Protein AF-C9JYU1-F1 (afdb_monomer)

Organism: Homo sapiens (NCBI:txid9606)

Solvent-accessible surface area (backbone atoms only — not comparable to full-atom values): 6564 Å² tota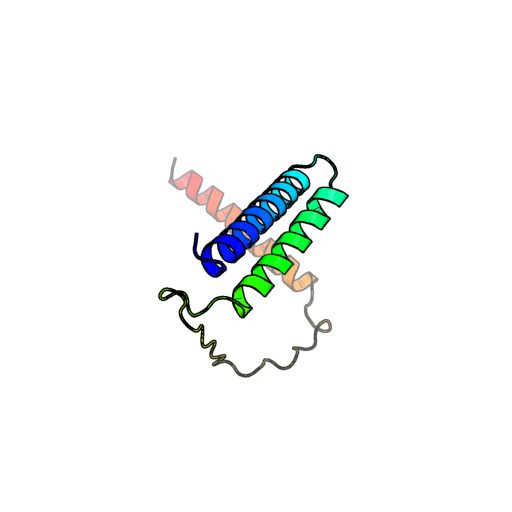l; per-residue (Å²): 131,60,71,65,59,54,53,50,50,52,52,51,52,51,51,51,53,54,52,52,48,39,54,52,36,47,70,40,91,47,67,69,51,18,55,50,28,50,54,53,50,53,54,51,55,58,53,53,67,75,74,53,77,81,58,95,83,69,74,85,81,81,81,78,76,84,65,75,83,76,67,81,68,72,88,71,86,74,74,58,60,66,62,51,50,53,52,52,52,52,52,52,53,51,54,53,49,52,53,53,52,55,49,66,74,72,110

Structure (mmCIF, N/CA/C/O backbone):
data_AF-C9JYU1-F1
#
_entry.id   AF-C9JYU1-F1
#
loop_
_atom_site.group_PDB
_a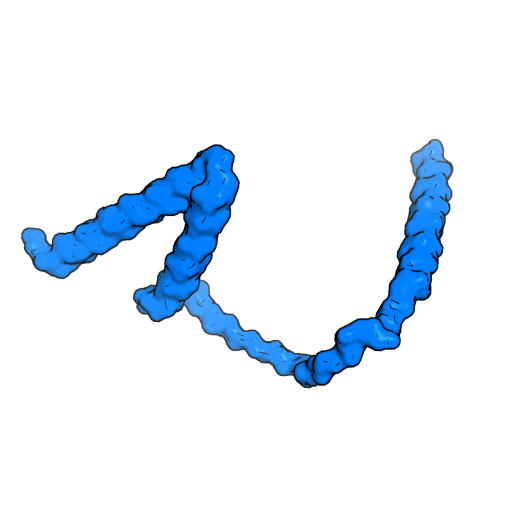tom_site.id
_atom_site.type_symbol
_atom_site.label_atom_id
_atom_site.label_alt_id
_atom_site.label_comp_id
_atom_site.label_asym_id
_atom_site.label_entity_id
_atom_site.label_seq_id
_atom_site.pdbx_PDB_ins_code
_atom_site.Cartn_x
_atom_site.Cartn_y
_atom_site.Cartn_z
_atom_site.occupancy
_atom_site.B_iso_or_equiv
_atom_site.auth_seq_id
_atom_site.auth_comp_id
_atom_site.auth_asym_id
_atom_site.auth_atom_id
_atom_site.pdbx_PDB_model_num
ATOM 1 N N . MET A 1 1 ? -13.672 -29.790 22.170 1.00 60.25 1 MET A N 1
ATOM 2 C CA . MET A 1 1 ? -12.829 -28.797 21.481 1.00 60.25 1 MET A CA 1
ATOM 3 C C . MET A 1 1 ? -12.009 -28.098 22.544 1.00 60.25 1 MET A C 1
ATOM 5 O O . MET A 1 1 ? -12.581 -27.735 23.566 1.00 60.25 1 MET A O 1
ATOM 9 N N . ASP A 1 2 ? -10.697 -27.993 22.353 1.00 81.12 2 ASP A N 1
ATOM 10 C CA . ASP A 1 2 ? -9.809 -27.311 23.299 1.00 81.12 2 ASP A CA 1
ATOM 11 C C . ASP A 1 2 ? -10.169 -25.817 23.332 1.00 81.12 2 ASP A C 1
ATOM 13 O O . ASP A 1 2 ? -10.319 -25.204 22.276 1.00 81.12 2 ASP A O 1
ATOM 17 N N . ALA A 1 3 ? -10.343 -25.233 24.521 1.00 83.56 3 ALA A N 1
ATOM 18 C CA . ALA A 1 3 ? -10.834 -23.857 24.672 1.00 83.56 3 ALA A CA 1
ATOM 19 C C . ALA A 1 3 ? -9.954 -22.815 23.958 1.00 83.56 3 ALA A C 1
ATOM 21 O O . ALA A 1 3 ? -10.455 -21.785 23.514 1.00 83.56 3 ALA A O 1
ATOM 22 N N . ASP A 1 4 ? -8.659 -23.092 23.812 1.00 88.25 4 ASP A N 1
ATOM 23 C CA . ASP A 1 4 ? -7.730 -22.209 23.106 1.00 88.25 4 ASP A CA 1
ATOM 24 C C . ASP A 1 4 ? -7.906 -22.270 21.585 1.00 88.25 4 ASP A C 1
ATOM 26 O O . ASP A 1 4 ? -7.825 -21.237 20.929 1.00 88.25 4 ASP A O 1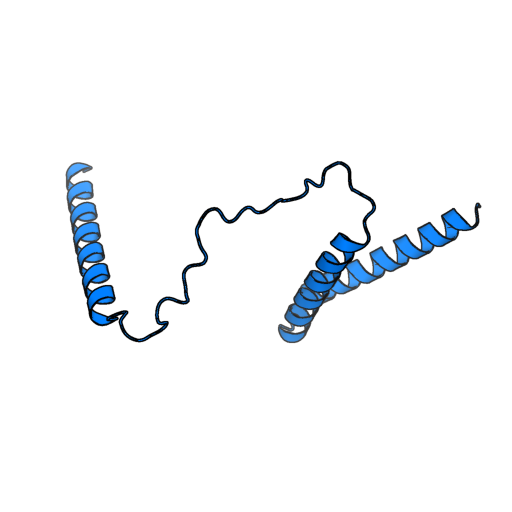
ATOM 30 N N . LYS A 1 5 ? -8.267 -23.434 21.028 1.00 89.81 5 LYS A N 1
ATOM 31 C CA . LYS A 1 5 ? -8.589 -23.562 19.596 1.00 89.81 5 LYS A CA 1
ATOM 32 C C . LYS A 1 5 ? -9.862 -22.807 19.231 1.00 89.81 5 LYS A C 1
ATOM 34 O O . LYS A 1 5 ? -9.931 -22.211 18.165 1.00 89.81 5 LYS A O 1
ATOM 39 N N . GLU A 1 6 ? -10.858 -22.819 20.115 1.00 92.31 6 GLU A N 1
ATOM 40 C CA . GLU A 1 6 ? -12.089 -22.052 19.900 1.00 92.31 6 GLU A CA 1
ATOM 41 C C . GLU A 1 6 ? -11.806 -20.546 19.916 1.00 92.31 6 GLU A C 1
ATOM 43 O O . GLU A 1 6 ? -12.240 -19.828 19.023 1.00 92.31 6 GLU A O 1
ATOM 48 N N . LYS A 1 7 ? -11.020 -20.056 20.885 1.00 92.44 7 LYS A N 1
ATOM 49 C CA . LYS A 1 7 ? -10.624 -18.637 20.931 1.00 92.44 7 LYS A CA 1
ATOM 50 C C . LYS A 1 7 ? -9.855 -18.212 19.683 1.00 92.44 7 LYS A C 1
ATOM 52 O O . LYS A 1 7 ? -10.100 -17.124 19.165 1.00 92.44 7 LYS A O 1
ATOM 57 N N . ASP A 1 8 ? -8.944 -19.058 19.213 1.00 91.50 8 ASP A N 1
ATOM 58 C CA . ASP A 1 8 ? -8.140 -18.770 18.030 1.00 91.50 8 ASP A CA 1
ATOM 59 C C . ASP A 1 8 ? -8.999 -18.749 16.756 1.00 91.50 8 ASP A C 1
ATOM 61 O O . ASP A 1 8 ? -8.901 -17.825 15.948 1.00 91.50 8 ASP A O 1
ATOM 65 N N . LEU A 1 9 ? -9.951 -19.681 16.637 1.00 93.06 9 LEU A N 1
ATOM 66 C CA . LEU A 1 9 ? -10.939 -19.683 15.559 1.00 93.06 9 LEU A CA 1
ATOM 67 C C . LEU A 1 9 ? -11.799 -18.410 15.564 1.00 93.06 9 LEU A C 1
ATOM 69 O O . LEU A 1 9 ? -11.991 -17.797 14.517 1.00 93.06 9 LEU A O 1
ATOM 73 N N . GLN A 1 10 ? -12.281 -17.973 16.729 1.00 95.19 10 GLN A N 1
ATOM 74 C CA . GLN A 1 10 ? -13.059 -16.733 16.843 1.00 95.19 10 GLN A CA 1
ATOM 75 C C . GLN A 1 10 ? -12.230 -15.500 16.451 1.00 95.19 10 GLN A C 1
ATOM 77 O O . GLN A 1 10 ? -12.723 -14.623 15.740 1.00 95.19 10 GLN A O 1
ATOM 82 N N . LYS A 1 11 ? -10.953 -15.440 16.858 1.00 93.12 11 LYS A N 1
ATOM 83 C CA . LYS A 1 11 ? -10.023 -14.376 16.445 1.00 93.12 11 LYS A CA 1
ATOM 84 C C . LYS A 1 11 ? -9.821 -14.376 14.928 1.00 93.12 11 LYS A C 1
ATOM 86 O O . LYS A 1 11 ? -9.865 -13.315 14.307 1.00 93.12 11 LYS A O 1
ATOM 91 N N . PHE A 1 12 ? -9.630 -15.551 14.332 1.00 94.50 12 PHE A N 1
ATOM 92 C CA . PHE A 1 12 ? -9.488 -15.702 12.888 1.00 94.50 12 PHE A CA 1
ATOM 93 C C . PHE A 1 12 ? -10.730 -15.209 12.137 1.00 94.50 12 PHE A C 1
ATOM 95 O O . PHE A 1 12 ? -10.601 -14.389 11.231 1.00 94.50 12 PHE A O 1
ATOM 102 N N . LEU A 1 13 ? -11.928 -15.645 12.536 1.00 96.88 13 LEU A N 1
ATOM 103 C CA . LEU A 1 13 ? -13.179 -15.230 11.893 1.00 96.88 13 LEU A CA 1
ATOM 104 C C . LEU A 1 13 ? -13.390 -13.715 11.983 1.00 96.88 13 LEU A C 1
ATOM 106 O O . LEU A 1 13 ? -13.675 -13.077 10.974 1.00 96.88 13 LEU A O 1
ATOM 110 N N . LYS A 1 14 ? -13.131 -13.117 13.153 1.00 95.81 14 LYS A N 1
ATOM 111 C CA . LYS A 1 14 ? -13.182 -11.659 13.327 1.00 95.81 14 LYS A CA 1
ATOM 112 C C . LYS A 1 14 ? -12.233 -10.934 12.371 1.00 95.81 14 LYS A C 1
ATOM 114 O O . LYS A 1 14 ? -12.619 -9.950 11.748 1.00 95.81 14 LYS A O 1
ATOM 119 N N . ASN A 1 15 ? -11.009 -11.438 12.216 1.00 93.88 15 ASN A N 1
ATOM 120 C CA . ASN A 1 15 ? -10.040 -10.870 11.281 1.00 93.88 15 ASN A CA 1
ATOM 121 C C . ASN A 1 15 ? -10.508 -10.969 9.823 1.00 93.88 15 ASN A C 1
ATOM 123 O O . ASN A 1 15 ? -10.280 -10.038 9.055 1.00 93.88 15 ASN A O 1
ATOM 127 N N . VAL A 1 16 ? -11.138 -12.082 9.434 1.00 96.69 16 VAL A N 1
ATOM 128 C CA . VAL A 1 16 ? -11.690 -12.266 8.083 1.00 96.69 16 VAL A CA 1
ATOM 129 C C . VAL A 1 16 ? -12.801 -11.255 7.806 1.00 96.69 16 VAL A C 1
ATOM 131 O O . VAL A 1 16 ? -12.796 -10.630 6.742 1.00 96.69 16 VAL A O 1
ATOM 134 N N . ASP A 1 17 ? -13.711 -11.055 8.759 1.00 97.50 17 ASP A N 1
ATOM 135 C CA . ASP A 1 17 ? -14.805 -10.089 8.629 1.00 97.50 17 ASP A CA 1
ATOM 136 C C . ASP A 1 17 ? -14.271 -8.654 8.518 1.00 97.50 17 ASP A C 1
ATOM 138 O O . ASP A 1 17 ? -14.661 -7.906 7.622 1.00 97.50 17 ASP A O 1
ATOM 142 N N . GLU A 1 18 ? -13.319 -8.277 9.376 1.00 94.94 18 GLU A N 1
ATOM 143 C CA . GLU A 1 18 ? -12.693 -6.949 9.348 1.00 94.94 18 GLU A CA 1
ATOM 144 C C . GLU A 1 18 ? -11.968 -6.671 8.020 1.00 94.94 18 GLU A C 1
ATOM 146 O O . GLU A 1 18 ? -12.140 -5.601 7.435 1.00 94.94 18 GLU A O 1
ATOM 151 N N . ILE A 1 19 ? -11.197 -7.637 7.503 1.00 95.69 19 ILE A N 1
ATOM 152 C CA . ILE A 1 19 ? -10.519 -7.515 6.200 1.00 95.69 19 ILE A CA 1
ATOM 153 C C . ILE A 1 19 ? -11.537 -7.401 5.064 1.00 95.69 19 ILE A C 1
ATOM 155 O O . ILE A 1 19 ? -11.356 -6.592 4.155 1.00 95.69 19 ILE A O 1
ATOM 159 N N . SER A 1 20 ? -12.607 -8.194 5.107 1.00 97.25 20 SER A N 1
ATOM 160 C CA . SER A 1 20 ? -13.649 -8.166 4.078 1.00 97.25 20 SER A CA 1
ATOM 161 C C . SER A 1 20 ? -14.330 -6.799 4.013 1.00 97.25 20 SER A C 1
ATOM 163 O O . SER A 1 20 ? -14.532 -6.276 2.917 1.00 97.25 20 SER A O 1
ATOM 165 N N . ASN A 1 21 ? -14.608 -6.188 5.167 1.00 97.12 21 ASN A N 1
ATOM 166 C CA . ASN A 1 21 ? -15.174 -4.842 5.240 1.00 97.12 21 ASN A CA 1
ATOM 167 C C . ASN A 1 21 ? -14.215 -3.791 4.668 1.00 97.12 21 ASN A C 1
ATOM 169 O O . ASN A 1 21 ? -14.628 -2.993 3.832 1.00 97.12 21 ASN A O 1
ATOM 173 N N . LEU A 1 22 ? -12.926 -3.834 5.028 1.00 96.88 22 LEU A N 1
ATOM 174 C CA . LEU A 1 22 ? -11.924 -2.912 4.474 1.00 96.88 22 LEU A CA 1
ATOM 175 C C . LEU A 1 22 ? -11.838 -3.007 2.948 1.00 96.88 22 LEU A C 1
ATOM 177 O O . LEU A 1 22 ? -11.846 -1.988 2.262 1.00 96.88 22 LEU A O 1
ATOM 181 N N . ILE A 1 23 ? -11.811 -4.226 2.401 1.00 96.94 23 ILE A N 1
ATOM 182 C CA . ILE A 1 23 ? -11.778 -4.442 0.949 1.00 96.94 23 ILE A CA 1
ATOM 183 C C . ILE A 1 23 ? -13.048 -3.894 0.289 1.00 96.94 23 ILE A C 1
ATOM 185 O O . ILE A 1 23 ? -12.970 -3.298 -0.784 1.00 96.94 23 ILE A O 1
ATOM 189 N N . GLN A 1 24 ? -14.219 -4.077 0.901 1.00 97.38 24 GLN A N 1
ATOM 190 C CA . GLN A 1 24 ? -15.464 -3.510 0.379 1.00 97.38 24 GLN A CA 1
ATOM 191 C C . GLN A 1 24 ? -15.436 -1.978 0.385 1.00 97.38 24 GLN A C 1
ATOM 193 O O . GLN A 1 24 ? -15.773 -1.369 -0.628 1.00 97.38 24 GLN A O 1
ATOM 198 N N . GLU A 1 25 ? -14.982 -1.354 1.473 1.00 97.44 25 GLU A N 1
ATOM 199 C CA . GLU A 1 25 ? -14.878 0.105 1.572 1.00 97.44 25 GLU A CA 1
ATOM 200 C C . GLU A 1 25 ? -13.843 0.684 0.591 1.00 97.44 25 GLU A C 1
ATOM 202 O O . GLU A 1 25 ? -14.093 1.719 -0.027 1.00 97.44 25 GLU A O 1
ATOM 207 N N . MET A 1 26 ? -12.720 -0.005 0.363 1.00 96.12 26 MET A N 1
ATOM 208 C CA . MET A 1 26 ? -11.728 0.378 -0.654 1.00 96.12 26 MET A CA 1
ATOM 209 C C . MET A 1 26 ? -12.283 0.320 -2.085 1.00 96.12 26 MET A C 1
ATOM 211 O O . MET A 1 26 ? -11.855 1.095 -2.942 1.00 96.12 26 MET A O 1
ATOM 215 N N . ASN A 1 27 ? -13.229 -0.584 -2.346 1.00 96.50 27 ASN A N 1
ATOM 216 C CA . ASN A 1 27 ? -13.905 -0.715 -3.639 1.00 96.50 27 ASN A CA 1
ATOM 217 C C . ASN A 1 27 ? -15.134 0.202 -3.777 1.00 96.50 27 ASN A C 1
ATOM 219 O O . ASN A 1 27 ? -15.870 0.082 -4.754 1.00 96.50 27 ASN A O 1
ATOM 223 N N . SER A 1 28 ? -15.379 1.094 -2.814 1.00 96.75 28 SER A N 1
ATOM 224 C CA . SER A 1 28 ? -16.459 2.078 -2.891 1.00 96.75 28 SER A CA 1
ATOM 225 C C . SER A 1 28 ? -16.210 3.104 -4.001 1.00 96.75 28 SER A C 1
ATOM 227 O O . SER A 1 28 ? -15.082 3.552 -4.205 1.00 96.75 28 SER A O 1
ATOM 229 N N . ASP A 1 29 ? -17.285 3.542 -4.660 1.00 96.19 29 ASP A N 1
ATOM 230 C CA . ASP A 1 29 ? -17.255 4.653 -5.620 1.00 96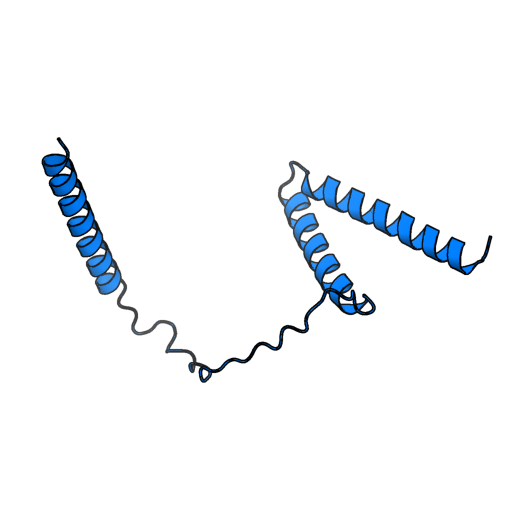.19 29 ASP A CA 1
ATOM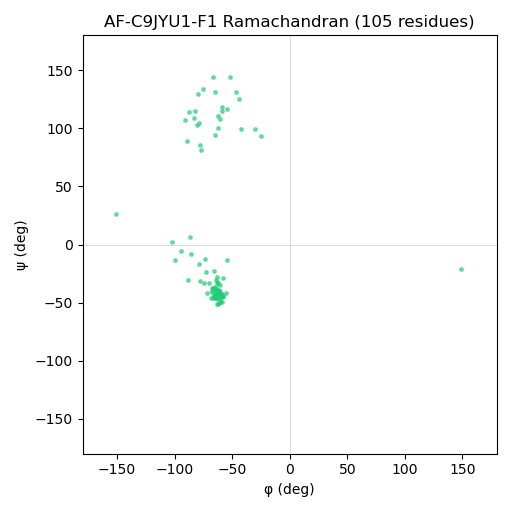 231 C C . ASP A 1 29 ? -17.114 6.029 -4.931 1.00 96.19 29 ASP A C 1
ATOM 233 O O . ASP A 1 29 ? -16.849 7.036 -5.593 1.00 96.19 29 ASP A O 1
ATOM 237 N N . ASP A 1 30 ? -17.297 6.097 -3.605 1.00 97.69 30 ASP A N 1
ATOM 238 C CA . ASP A 1 30 ? -17.087 7.317 -2.821 1.00 97.69 30 ASP A CA 1
ATOM 239 C C . ASP A 1 30 ? -15.591 7.494 -2.480 1.00 97.69 30 ASP A C 1
ATOM 241 O O . ASP A 1 30 ? -15.044 6.708 -1.693 1.00 97.69 30 ASP A O 1
ATOM 245 N N . PRO A 1 31 ? -14.923 8.548 -2.997 1.00 96.19 31 PRO A N 1
ATOM 246 C CA . PRO A 1 31 ? -13.495 8.769 -2.776 1.00 96.19 31 PRO A CA 1
ATOM 247 C C . PRO A 1 31 ? -13.136 8.999 -1.302 1.00 96.19 31 PRO A C 1
ATOM 249 O O . PRO A 1 31 ? -12.022 8.675 -0.892 1.00 96.19 31 PRO A O 1
ATOM 252 N N . VAL A 1 32 ? -14.053 9.532 -0.487 1.00 97.25 32 VAL A N 1
ATOM 253 C CA . VAL A 1 32 ? -13.800 9.770 0.943 1.00 97.25 32 VAL A CA 1
ATOM 254 C C . VAL A 1 32 ? -13.774 8.448 1.705 1.00 97.25 32 VAL A C 1
ATOM 256 O O . VAL A 1 32 ? -12.900 8.232 2.547 1.00 97.25 32 VAL A O 1
ATOM 259 N N . VAL A 1 33 ? -14.705 7.546 1.385 1.00 96.75 33 VAL A N 1
ATOM 260 C CA . VAL A 1 33 ? -14.772 6.201 1.975 1.00 96.75 33 VAL A CA 1
ATOM 261 C C . VAL A 1 33 ? -13.566 5.374 1.542 1.00 96.75 33 VAL A C 1
ATOM 263 O O . VAL A 1 33 ? -12.885 4.806 2.394 1.00 96.75 33 VAL A O 1
ATOM 266 N N . GLN A 1 34 ? -13.230 5.393 0.250 1.00 97.31 34 GLN A N 1
ATOM 267 C CA . GLN A 1 34 ? -12.064 4.686 -0.273 1.00 97.31 34 GLN A CA 1
ATOM 268 C C . GLN A 1 34 ? -10.765 5.160 0.393 1.00 97.31 34 GLN A C 1
ATOM 270 O O . GLN A 1 34 ? -9.979 4.341 0.867 1.00 97.31 34 GLN A O 1
ATOM 275 N N . GLN A 1 35 ? -10.529 6.474 0.462 1.00 96.44 35 GLN A N 1
ATOM 276 C CA . GLN A 1 35 ? -9.297 7.007 1.043 1.00 96.44 35 GLN A CA 1
ATOM 277 C C . GLN A 1 35 ? -9.185 6.680 2.536 1.00 96.44 35 GLN A C 1
ATOM 279 O O . GLN A 1 35 ? -8.103 6.342 3.020 1.00 96.44 35 GLN A O 1
ATOM 284 N N . LYS A 1 36 ? -10.303 6.737 3.267 1.00 97.00 36 LYS A N 1
ATOM 285 C CA . LYS A 1 36 ? -10.349 6.327 4.671 1.00 97.00 36 LYS A CA 1
ATOM 286 C C . LYS A 1 36 ? -9.996 4.843 4.831 1.00 97.00 36 LYS A C 1
ATOM 288 O O . LYS A 1 36 ? -9.174 4.517 5.684 1.00 97.00 36 LYS A O 1
ATOM 293 N N . ALA A 1 37 ? -10.557 3.972 3.996 1.00 97.00 37 ALA A N 1
ATOM 294 C CA . ALA A 1 37 ? -10.296 2.536 4.038 1.00 97.00 37 ALA A CA 1
ATOM 295 C C . ALA A 1 37 ? -8.832 2.192 3.710 1.00 97.00 37 ALA A C 1
ATOM 297 O O . ALA A 1 37 ? -8.247 1.301 4.330 1.00 97.00 37 ALA A O 1
ATOM 298 N N . VAL A 1 38 ? -8.202 2.940 2.797 1.00 95.94 38 VAL A N 1
ATOM 299 C CA . VAL A 1 38 ? -6.760 2.823 2.514 1.00 95.94 38 VAL A CA 1
ATOM 300 C C . VAL A 1 38 ? -5.933 3.146 3.761 1.00 95.94 38 VAL A C 1
ATOM 302 O O . VAL A 1 38 ? -5.100 2.336 4.161 1.00 95.94 38 VAL A O 1
ATOM 305 N N . LEU A 1 39 ? -6.198 4.277 4.423 1.00 96.44 39 LEU A N 1
ATOM 306 C CA . LEU A 1 39 ? -5.474 4.673 5.640 1.00 96.44 39 LEU A CA 1
ATOM 307 C C . LEU A 1 39 ? -5.656 3.667 6.785 1.00 96.44 39 LEU A C 1
ATOM 309 O O . LEU A 1 39 ? -4.722 3.381 7.535 1.00 96.44 39 LEU A O 1
ATOM 313 N N . GLU A 1 40 ? -6.862 3.122 6.933 1.00 95.56 40 GLU A N 1
ATOM 314 C CA . GLU A 1 40 ? -7.151 2.113 7.951 1.00 95.56 40 GLU A CA 1
ATOM 315 C C . GLU A 1 40 ? -6.421 0.792 7.667 1.00 95.56 40 GLU A C 1
ATOM 317 O O . GLU A 1 40 ? -5.869 0.174 8.582 1.00 95.56 40 GLU A O 1
ATOM 322 N N . THR A 1 41 ? -6.317 0.417 6.390 1.00 95.19 41 THR A N 1
ATOM 323 C CA . THR A 1 41 ? -5.534 -0.740 5.943 1.00 95.19 41 THR A CA 1
ATOM 324 C C . THR A 1 41 ? -4.042 -0.553 6.223 1.00 95.19 41 THR A C 1
ATOM 326 O O . THR A 1 41 ? -3.413 -1.451 6.782 1.00 95.19 41 THR A O 1
ATOM 329 N N . GLU A 1 42 ? -3.474 0.615 5.910 1.00 93.31 42 GLU A N 1
ATOM 330 C CA . GLU A 1 42 ? -2.069 0.938 6.205 1.00 93.31 42 GLU A CA 1
ATOM 331 C C . GLU A 1 42 ? -1.768 0.852 7.705 1.00 93.31 42 GLU A C 1
ATOM 333 O O . GLU A 1 42 ? -0.792 0.221 8.115 1.00 93.31 42 GLU A O 1
ATOM 338 N N . LYS A 1 43 ? -2.645 1.419 8.542 1.00 92.38 43 LYS A N 1
ATOM 339 C CA . LYS A 1 43 ? -2.517 1.341 10.001 1.00 92.38 43 LYS A CA 1
ATOM 340 C C . LYS A 1 43 ? -2.533 -0.107 10.494 1.00 92.38 43 LYS A C 1
ATOM 342 O O . LYS A 1 43 ? -1.755 -0.462 11.376 1.00 92.38 43 LYS A O 1
ATOM 347 N N . ARG A 1 44 ? -3.418 -0.944 9.947 1.00 89.69 44 ARG A N 1
ATOM 348 C CA . ARG A 1 44 ? -3.521 -2.359 10.326 1.00 89.69 44 ARG A CA 1
ATOM 349 C C . ARG A 1 44 ? -2.287 -3.157 9.910 1.00 89.69 44 ARG A C 1
ATOM 351 O O . ARG A 1 44 ? -1.835 -3.990 10.688 1.00 89.69 44 ARG A O 1
ATOM 358 N N . LEU A 1 45 ? -1.736 -2.891 8.724 1.00 87.69 45 LEU A N 1
ATOM 359 C CA . LEU A 1 45 ? -0.495 -3.520 8.267 1.00 87.69 45 LEU A CA 1
ATOM 360 C C . LEU A 1 45 ? 0.682 -3.161 9.176 1.00 87.69 45 LEU A C 1
ATOM 362 O O . LEU A 1 45 ? 1.429 -4.057 9.547 1.00 87.69 45 LEU A O 1
ATOM 366 N N . LEU A 1 46 ? 0.789 -1.898 9.599 1.00 86.44 46 LEU A N 1
ATOM 367 C CA . LEU A 1 46 ? 1.824 -1.462 10.540 1.00 86.44 46 LEU A CA 1
ATOM 368 C C . LEU A 1 46 ? 1.724 -2.193 11.890 1.00 86.44 46 LEU A C 1
ATOM 370 O O . LEU A 1 46 ? 2.728 -2.654 12.415 1.00 86.44 46 LEU A O 1
ATOM 374 N N . LEU A 1 47 ? 0.511 -2.342 12.434 1.00 79.31 47 LEU A N 1
ATOM 375 C CA . LEU A 1 47 ? 0.288 -3.037 13.710 1.00 79.31 47 LEU A CA 1
ATOM 376 C C . LEU A 1 47 ? 0.526 -4.553 13.612 1.00 79.31 47 LEU A C 1
ATOM 378 O O . LEU A 1 47 ? 0.991 -5.168 14.565 1.00 79.31 47 LEU A O 1
ATOM 382 N N . MET A 1 48 ? 0.239 -5.165 12.458 1.00 69.56 48 MET A N 1
ATOM 383 C CA . MET A 1 48 ? 0.562 -6.575 12.217 1.00 69.56 48 MET A CA 1
ATOM 384 C C . MET A 1 48 ? 2.070 -6.843 12.172 1.00 69.56 48 MET A C 1
ATOM 386 O O . MET A 1 48 ? 2.463 -7.978 12.413 1.00 69.56 48 MET A O 1
ATOM 390 N N . GLU A 1 49 ? 2.913 -5.844 11.892 1.00 61.06 49 GLU A N 1
ATOM 391 C CA . GLU A 1 49 ? 4.370 -6.014 11.972 1.00 61.06 49 GLU A CA 1
ATOM 392 C C . GLU A 1 49 ? 4.891 -6.107 13.412 1.00 61.06 49 GLU A C 1
ATOM 394 O O . GLU A 1 49 ? 5.959 -6.679 13.614 1.00 61.06 49 GLU A O 1
ATOM 399 N N . GLU A 1 50 ? 4.165 -5.571 14.400 1.00 56.12 50 GLU A N 1
ATOM 400 C CA . GLU A 1 50 ? 4.599 -5.546 15.806 1.00 56.12 50 GLU A CA 1
ATOM 401 C C . GLU A 1 50 ? 4.193 -6.805 16.595 1.00 56.12 50 GLU A C 1
ATOM 403 O O . GLU A 1 50 ? 4.917 -7.209 17.500 1.00 56.12 50 GLU A O 1
ATOM 408 N N . ASP A 1 51 ? 3.072 -7.442 16.239 1.00 52.38 51 ASP A N 1
ATOM 409 C CA . ASP A 1 51 ? 2.458 -8.548 17.004 1.00 52.38 51 ASP A CA 1
ATOM 410 C C . ASP A 1 51 ? 2.715 -9.953 16.414 1.00 52.38 51 ASP A C 1
ATOM 412 O O .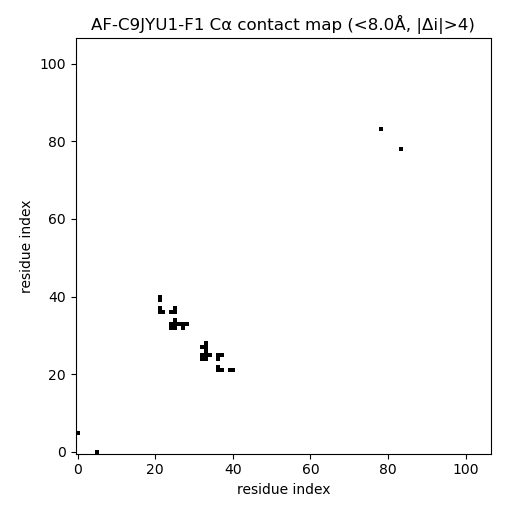 ASP A 1 51 ? 2.184 -10.952 16.912 1.00 52.38 51 ASP A O 1
ATOM 416 N N . GLN A 1 52 ? 3.486 -10.061 15.328 1.00 54.25 52 GLN A N 1
ATOM 417 C CA . GLN A 1 52 ? 3.799 -11.349 14.710 1.00 54.25 52 GLN A CA 1
ATOM 418 C C . GLN A 1 52 ? 5.086 -11.921 15.314 1.00 54.25 52 GLN A C 1
ATOM 420 O O . GLN A 1 52 ? 6.181 -11.440 15.025 1.00 54.25 52 GLN A O 1
ATOM 425 N N . GLU A 1 53 ? 4.938 -12.965 16.139 1.00 54.12 53 GLU A N 1
ATOM 426 C CA . GLU A 1 53 ? 6.022 -13.901 16.469 1.00 54.12 53 GLU A CA 1
ATOM 427 C C . GLU A 1 53 ? 6.763 -14.246 15.169 1.00 54.12 53 GLU A C 1
ATOM 429 O O . GLU A 1 53 ? 6.112 -14.610 14.187 1.00 54.12 53 GLU A O 1
ATOM 434 N N . GLU A 1 54 ? 8.084 -14.041 15.164 1.00 52.06 54 GLU A N 1
ATOM 435 C CA . GLU A 1 54 ? 8.986 -14.079 14.007 1.00 52.06 54 GLU A CA 1
ATOM 436 C C . GLU A 1 54 ? 8.523 -15.048 12.906 1.00 52.06 54 GLU A C 1
ATOM 438 O O . GLU A 1 54 ? 8.740 -16.257 12.970 1.00 52.06 54 GLU A O 1
ATOM 443 N N . ASP A 1 55 ? 7.891 -14.509 11.861 1.00 50.12 55 ASP A N 1
ATOM 444 C CA . ASP A 1 55 ? 7.757 -15.222 10.595 1.00 50.12 55 ASP A CA 1
ATOM 445 C C . ASP A 1 55 ? 9.184 -15.531 10.108 1.00 50.12 55 ASP A C 1
ATOM 447 O O . ASP A 1 55 ? 9.974 -14.606 9.903 1.00 50.12 55 ASP A O 1
ATOM 451 N N . GLU A 1 56 ? 9.535 -16.818 9.966 1.00 55.28 56 GLU A N 1
ATOM 452 C CA . GLU A 1 56 ? 10.895 -17.315 9.662 1.00 55.28 56 GLU A CA 1
ATOM 453 C C . GLU A 1 56 ? 11.507 -16.682 8.390 1.00 55.28 56 GLU A C 1
ATOM 455 O O . GLU A 1 56 ? 12.712 -16.784 8.154 1.00 55.28 56 GLU A O 1
ATOM 460 N N . CYS A 1 57 ? 10.697 -16.006 7.564 1.00 58.19 57 CYS A N 1
ATOM 461 C CA . CYS A 1 57 ? 11.117 -15.296 6.357 1.00 58.19 57 CYS A CA 1
ATOM 462 C C . CYS A 1 57 ? 11.402 -13.786 6.553 1.00 58.19 57 CYS A C 1
ATOM 464 O O . CYS A 1 57 ? 11.859 -13.120 5.616 1.00 58.19 57 CYS A O 1
ATOM 466 N N . ARG A 1 58 ? 11.150 -13.198 7.730 1.00 57.12 58 ARG A N 1
ATOM 467 C CA . ARG A 1 58 ? 11.384 -11.764 7.969 1.00 57.12 58 ARG A CA 1
ATOM 468 C C . ARG A 1 58 ? 12.847 -11.511 8.325 1.00 57.12 58 ARG A C 1
ATOM 470 O O . ARG A 1 58 ? 13.315 -11.811 9.416 1.00 57.12 58 ARG A O 1
ATOM 477 N N . THR A 1 59 ? 13.592 -10.897 7.407 1.00 60.88 59 THR A N 1
ATOM 478 C CA . THR A 1 59 ? 14.944 -10.404 7.704 1.00 60.88 59 THR A CA 1
ATOM 479 C C . THR A 1 59 ? 14.867 -9.071 8.441 1.00 60.88 59 THR A C 1
ATOM 481 O O . THR A 1 59 ? 14.234 -8.133 7.950 1.00 60.88 59 THR A O 1
ATOM 484 N N . THR A 1 60 ? 15.570 -8.940 9.565 1.00 63.47 60 THR A N 1
ATOM 485 C CA . THR A 1 60 ? 15.797 -7.642 10.208 1.00 63.47 60 THR A CA 1
ATOM 486 C C . THR A 1 60 ? 16.548 -6.720 9.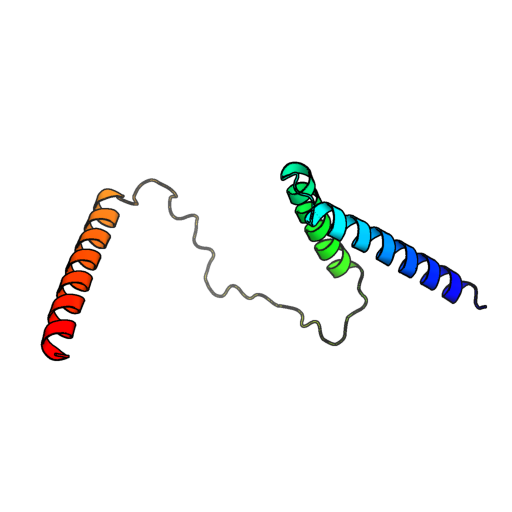241 1.00 63.47 60 THR A C 1
ATOM 488 O O . THR A 1 60 ? 17.728 -6.912 8.938 1.00 63.47 60 THR A O 1
ATOM 491 N N . LEU A 1 61 ? 15.861 -5.711 8.699 1.00 66.62 61 LEU A N 1
ATOM 492 C CA . LEU A 1 61 ? 16.478 -4.727 7.810 1.00 66.62 61 LEU A CA 1
ATOM 493 C C . LEU A 1 61 ? 17.294 -3.731 8.639 1.00 66.62 61 LEU A C 1
ATOM 495 O O . LEU A 1 61 ? 16.853 -2.621 8.934 1.00 66.62 61 LEU A O 1
ATOM 499 N N . ASN A 1 62 ? 18.514 -4.120 9.006 1.00 75.12 62 ASN A N 1
ATOM 500 C CA . ASN A 1 62 ? 19.497 -3.197 9.564 1.00 75.12 62 ASN A CA 1
ATOM 501 C C . ASN A 1 62 ? 19.875 -2.162 8.490 1.00 75.12 62 ASN A C 1
ATOM 503 O O . ASN A 1 62 ? 20.739 -2.398 7.646 1.00 75.12 62 ASN A O 1
ATOM 507 N N . LYS A 1 63 ? 19.205 -1.006 8.488 1.00 78.44 63 LYS A N 1
ATOM 508 C CA . LYS A 1 63 ? 19.510 0.092 7.566 1.00 78.44 63 LYS A CA 1
ATOM 509 C C . LYS A 1 63 ? 20.710 0.881 8.084 1.00 78.44 63 LYS A C 1
ATOM 511 O O . LYS A 1 63 ? 20.580 1.722 8.968 1.00 78.44 63 LYS A O 1
ATOM 516 N N . THR A 1 64 ? 21.881 0.659 7.498 1.00 80.94 64 THR A N 1
ATOM 517 C CA . THR A 1 64 ? 23.062 1.490 7.761 1.00 80.94 64 THR A CA 1
ATOM 518 C C . THR A 1 64 ? 23.075 2.697 6.821 1.00 80.94 64 THR A C 1
ATOM 520 O O . THR A 1 64 ? 23.248 2.552 5.611 1.00 80.94 6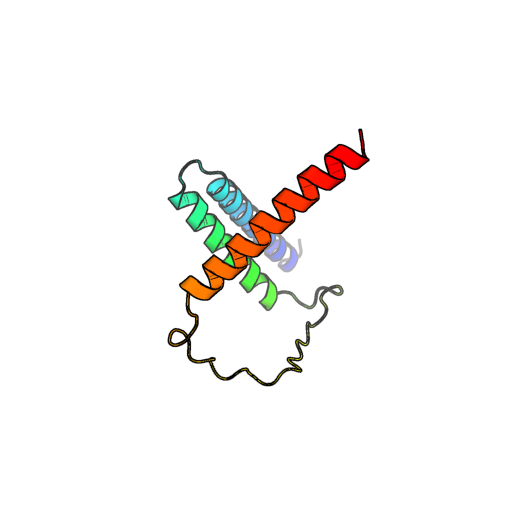4 THR A O 1
ATOM 523 N N . MET A 1 65 ? 22.923 3.911 7.359 1.00 79.75 65 MET A N 1
ATOM 524 C CA . MET A 1 65 ? 23.278 5.134 6.630 1.00 79.75 65 MET A CA 1
ATOM 525 C C . MET A 1 65 ? 24.794 5.330 6.697 1.00 79.75 65 MET A C 1
ATOM 527 O O . MET A 1 65 ? 25.329 5.715 7.730 1.00 79.75 65 MET A O 1
ATOM 531 N N . ILE A 1 66 ? 25.483 5.048 5.591 1.00 86.06 66 ILE A N 1
ATOM 532 C CA . ILE A 1 66 ? 26.938 5.254 5.472 1.00 86.06 66 ILE A CA 1
ATOM 533 C C . ILE A 1 66 ? 27.256 6.736 5.232 1.00 86.06 66 ILE A C 1
ATOM 535 O O . ILE A 1 66 ? 28.298 7.240 5.645 1.00 86.06 66 ILE A O 1
ATOM 539 N N . SER A 1 67 ? 26.354 7.453 4.562 1.00 82.94 67 SER A N 1
ATOM 540 C CA . SER A 1 67 ? 26.521 8.880 4.320 1.00 82.94 67 SER A CA 1
ATOM 541 C C . SER A 1 67 ? 26.246 9.670 5.601 1.00 82.94 67 SER A C 1
ATOM 543 O O . SER A 1 67 ? 25.217 9.430 6.241 1.00 82.94 67 SER A O 1
ATOM 545 N N . PRO A 1 68 ? 27.107 10.641 5.957 1.00 84.50 68 PRO A N 1
ATOM 546 C CA . PRO A 1 68 ? 26.792 11.599 7.005 1.00 84.50 68 PRO A CA 1
ATOM 547 C C . PRO A 1 68 ? 25.425 12.238 6.731 1.00 84.50 68 PRO A C 1
ATOM 549 O O . PRO A 1 68 ? 25.100 12.462 5.558 1.00 84.50 68 PRO A O 1
ATOM 552 N N . PRO A 1 69 ? 24.623 12.543 7.768 1.00 74.69 69 PRO A N 1
ATOM 553 C CA . PRO A 1 69 ? 23.405 13.313 7.578 1.00 74.69 69 PRO A CA 1
ATOM 554 C C . PRO A 1 69 ? 23.787 14.600 6.856 1.00 74.69 69 PRO A C 1
ATOM 556 O O . PRO A 1 69 ? 24.578 15.398 7.364 1.00 74.69 69 PRO A O 1
ATOM 559 N N . GLN A 1 70 ? 23.271 14.771 5.638 1.00 73.25 70 GLN A N 1
ATOM 560 C CA . GLN A 1 70 ? 23.384 16.047 4.959 1.00 73.25 70 GLN A CA 1
ATOM 561 C C . GLN A 1 70 ? 22.624 17.030 5.843 1.00 73.25 70 GLN A C 1
ATOM 563 O O . GLN A 1 70 ? 21.410 16.907 6.018 1.00 73.25 70 GLN A O 1
ATOM 568 N N . THR A 1 71 ? 23.354 17.947 6.482 1.00 65.56 71 THR A N 1
ATOM 569 C CA . THR A 1 71 ? 22.752 19.123 7.106 1.00 65.56 71 THR A CA 1
ATOM 570 C C . THR A 1 71 ? 21.785 19.694 6.090 1.00 65.56 71 THR A C 1
ATOM 572 O O . THR A 1 71 ? 22.166 19.781 4.925 1.00 65.56 71 THR A O 1
ATOM 575 N N . ALA A 1 72 ? 20.546 19.987 6.506 1.00 61.94 72 ALA A N 1
ATOM 576 C CA . ALA A 1 72 ? 19.503 20.512 5.634 1.00 61.94 72 ALA A CA 1
ATOM 577 C C . ALA A 1 72 ? 20.126 21.568 4.717 1.00 61.94 72 ALA A C 1
ATOM 579 O O . ALA A 1 72 ? 20.422 22.681 5.161 1.00 61.94 72 ALA A O 1
ATOM 580 N N . MET A 1 73 ? 20.444 21.173 3.478 1.00 58.50 73 MET A N 1
ATOM 581 C CA . MET A 1 73 ? 21.042 22.075 2.507 1.00 58.50 73 MET A CA 1
ATOM 582 C C . MET A 1 73 ? 20.011 23.169 2.390 1.00 58.50 73 MET A C 1
ATOM 584 O O . MET A 1 73 ? 18.879 22.843 2.045 1.00 58.50 73 MET A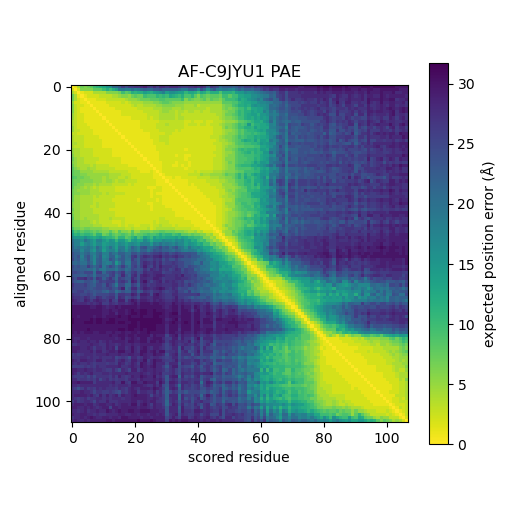 O 1
ATOM 588 N N . LYS A 1 74 ? 20.386 24.388 2.806 1.00 58.97 74 LYS A N 1
ATOM 589 C CA . LYS A 1 74 ? 19.554 25.594 2.864 1.00 58.97 74 LYS A CA 1
ATOM 590 C C . LYS A 1 74 ? 18.415 25.488 1.857 1.00 58.97 74 LYS A C 1
ATOM 592 O O . LYS A 1 74 ? 18.579 25.746 0.667 1.00 58.97 74 LYS A O 1
ATOM 597 N N . SER A 1 75 ? 17.290 24.990 2.354 1.00 60.94 75 SER A N 1
ATOM 598 C CA . SER A 1 75 ? 16.147 24.595 1.550 1.00 60.94 75 SER A CA 1
ATOM 599 C C . SER A 1 75 ? 15.435 25.883 1.177 1.00 60.94 75 SER A C 1
ATOM 601 O O . SER A 1 75 ? 14.584 26.323 1.940 1.00 60.94 75 SER A O 1
ATOM 603 N N . ALA A 1 76 ? 15.873 26.519 0.088 1.00 55.25 76 ALA A N 1
ATOM 604 C CA . ALA A 1 76 ? 15.113 27.424 -0.789 1.00 55.25 76 ALA A CA 1
ATOM 605 C C . ALA A 1 76 ? 15.978 28.524 -1.423 1.00 55.25 76 ALA A C 1
ATOM 607 O O . ALA A 1 76 ? 15.570 29.074 -2.438 1.00 55.25 76 ALA A O 1
ATOM 608 N N . GLU A 1 77 ? 17.143 28.869 -0.868 1.00 56.78 77 GLU A N 1
ATOM 609 C CA . GLU A 1 77 ? 17.756 30.165 -1.209 1.00 56.78 77 GLU A CA 1
ATOM 610 C C . GLU A 1 77 ? 18.637 30.162 -2.472 1.00 56.78 77 GLU A C 1
ATOM 612 O O . GLU A 1 77 ? 19.031 31.225 -2.935 1.00 56.78 77 GLU A O 1
ATOM 617 N N . GLU A 1 78 ? 18.933 29.007 -3.081 1.00 58.69 78 GLU A N 1
ATOM 618 C CA . GLU A 1 78 ? 19.859 28.991 -4.228 1.00 58.69 78 GLU A CA 1
ATOM 619 C C . GLU A 1 78 ? 19.620 27.875 -5.256 1.00 58.69 78 GLU A C 1
ATOM 621 O O . GLU A 1 78 ? 20.527 27.477 -5.982 1.00 58.69 78 GLU A O 1
ATOM 626 N N . ILE A 1 79 ? 18.391 27.363 -5.380 1.00 63.91 79 ILE A N 1
ATOM 627 C CA . ILE A 1 79 ? 18.020 26.638 -6.605 1.00 63.91 79 ILE A CA 1
ATOM 628 C C . ILE A 1 79 ? 17.471 27.687 -7.564 1.00 63.91 79 ILE A C 1
ATOM 630 O O . ILE A 1 79 ? 16.281 27.994 -7.552 1.00 63.91 79 ILE A O 1
ATOM 634 N N . ASN A 1 80 ? 18.354 28.287 -8.365 1.00 79.25 80 ASN A N 1
ATOM 635 C CA . ASN A 1 80 ? 17.944 29.199 -9.428 1.00 79.25 80 ASN A CA 1
ATOM 636 C C . ASN A 1 80 ? 17.075 28.414 -10.432 1.00 79.25 80 ASN A C 1
ATOM 638 O O . ASN A 1 80 ? 17.571 27.628 -11.244 1.00 79.25 80 ASN A O 1
ATOM 642 N N . SER A 1 81 ? 15.758 28.582 -10.319 1.00 82.00 81 SER A N 1
ATOM 643 C CA . SER A 1 81 ? 14.761 27.852 -11.105 1.00 82.00 81 SER A CA 1
ATOM 644 C C . SER A 1 81 ? 14.916 28.108 -12.602 1.00 82.00 81 SER A C 1
ATOM 646 O O . SER A 1 81 ? 14.743 27.193 -13.405 1.00 82.00 81 SER A O 1
ATOM 648 N N . GLU A 1 82 ? 15.317 29.320 -12.980 1.00 85.81 82 GLU A N 1
ATOM 649 C CA . GLU A 1 82 ? 15.601 29.707 -14.359 1.00 85.81 82 GLU A CA 1
ATOM 650 C C . GLU A 1 82 ? 16.791 28.926 -14.938 1.00 85.81 82 GLU A C 1
ATOM 652 O O . GLU A 1 82 ? 16.697 28.392 -16.041 1.00 85.81 82 GLU A O 1
ATOM 657 N N . ALA A 1 83 ? 17.875 28.756 -14.179 1.00 87.81 83 ALA A N 1
ATOM 658 C CA . ALA A 1 83 ? 19.044 27.982 -14.587 1.00 87.81 83 ALA A CA 1
ATOM 659 C C . ALA A 1 83 ? 18.712 26.492 -14.759 1.00 87.81 83 ALA A C 1
ATOM 661 O O . ALA A 1 83 ? 19.188 25.850 -15.703 1.00 87.81 83 ALA A O 1
ATOM 662 N N . PHE A 1 84 ? 17.865 25.941 -13.883 1.00 89.69 84 PHE A N 1
ATOM 663 C CA . PHE A 1 84 ? 17.358 24.578 -14.034 1.00 89.69 84 PHE A CA 1
ATOM 664 C C . PHE A 1 84 ? 16.513 24.440 -15.305 1.00 89.69 84 PHE A C 1
ATOM 666 O O . PHE A 1 84 ? 16.790 23.570 -16.132 1.00 89.69 84 PHE A O 1
ATOM 673 N N . LEU A 1 85 ? 15.531 25.324 -15.506 1.00 93.69 85 LEU A N 1
ATOM 674 C CA . LEU A 1 85 ? 14.663 25.298 -16.684 1.00 93.69 85 LEU A CA 1
ATOM 675 C C . LEU A 1 85 ? 15.454 25.479 -17.985 1.00 93.69 85 LEU A C 1
ATOM 677 O O . LEU A 1 85 ? 15.238 24.725 -18.932 1.00 93.69 85 LEU A O 1
ATOM 681 N N . ALA A 1 86 ? 16.424 26.394 -18.017 1.00 94.81 86 ALA A N 1
ATOM 682 C CA . ALA A 1 86 ? 17.310 26.586 -19.163 1.00 94.81 86 ALA A CA 1
ATOM 683 C C . ALA A 1 86 ? 18.144 25.328 -19.467 1.00 94.81 86 ALA A C 1
ATOM 685 O O . ALA A 1 86 ? 18.318 24.953 -20.631 1.00 94.81 86 ALA A O 1
ATOM 686 N N . SER A 1 87 ? 18.630 24.639 -18.429 1.00 92.69 87 SER A N 1
ATOM 687 C CA . SER A 1 87 ? 19.371 23.379 -18.579 1.00 92.69 87 SER A CA 1
ATOM 688 C C . SER A 1 87 ? 18.484 22.263 -19.139 1.00 92.69 87 SER A C 1
ATOM 690 O O . SER A 1 87 ? 18.892 21.557 -20.065 1.00 92.69 87 SER A O 1
ATOM 692 N N . VAL A 1 88 ? 17.250 22.145 -18.640 1.00 95.88 88 VAL A N 1
ATOM 693 C CA . VAL A 1 88 ? 16.253 21.181 -19.131 1.00 95.88 88 VAL A CA 1
ATOM 694 C C . VAL A 1 88 ? 15.859 21.477 -20.581 1.00 95.88 88 VAL A C 1
ATOM 696 O O . VAL A 1 88 ? 15.805 20.563 -21.403 1.00 95.88 88 VAL A O 1
ATOM 699 N N . GLU A 1 89 ? 15.628 22.743 -20.936 1.00 97.00 89 GLU A N 1
ATOM 700 C CA . GLU A 1 89 ? 15.276 23.136 -22.303 1.00 97.00 89 GLU A CA 1
ATOM 701 C C . GLU A 1 89 ? 16.401 22.804 -23.296 1.00 97.00 89 GLU A C 1
ATOM 703 O O . GLU A 1 89 ? 16.145 22.291 -24.392 1.00 97.00 89 GLU A O 1
ATOM 708 N N . LYS A 1 90 ? 17.659 23.053 -22.911 1.00 97.19 90 LYS A N 1
ATOM 709 C CA . LYS A 1 90 ? 18.828 22.715 -23.731 1.00 97.19 90 LYS A CA 1
ATOM 710 C C . LYS A 1 90 ? 18.914 21.209 -23.995 1.00 97.19 90 LYS A C 1
ATOM 712 O O . LYS A 1 90 ? 19.059 20.806 -25.150 1.00 97.19 90 LYS A O 1
ATOM 717 N N . ASP A 1 91 ? 18.776 20.389 -22.956 1.00 96.94 91 ASP A N 1
ATOM 718 C CA . ASP A 1 91 ? 18.767 18.927 -23.076 1.00 96.94 91 ASP A CA 1
ATOM 719 C C . ASP A 1 91 ? 17.596 18.429 -23.947 1.00 96.94 91 ASP A C 1
ATOM 721 O O . ASP A 1 91 ? 17.778 17.582 -24.828 1.00 96.94 91 ASP A O 1
ATOM 725 N N . ALA A 1 92 ? 16.401 19.006 -23.786 1.00 97.25 92 ALA A N 1
ATOM 726 C CA . ALA A 1 92 ? 15.241 18.666 -24.605 1.00 97.25 92 ALA A CA 1
ATOM 727 C C . ALA A 1 92 ? 15.487 18.939 -26.100 1.00 97.25 92 ALA A C 1
ATOM 729 O O . ALA A 1 92 ? 15.190 18.079 -26.940 1.00 97.25 92 ALA A O 1
ATOM 730 N N . LYS A 1 93 ? 16.076 20.095 -26.440 1.00 97.56 93 LYS A N 1
ATOM 731 C CA . LYS A 1 93 ? 16.445 20.452 -27.822 1.00 97.56 93 LYS A CA 1
ATOM 732 C C . LYS A 1 93 ? 17.493 19.500 -28.396 1.00 97.56 93 LYS A C 1
ATOM 734 O O . LYS A 1 93 ? 17.348 19.049 -29.534 1.00 97.56 93 LYS A O 1
ATOM 739 N N . GLU A 1 94 ? 18.517 19.153 -27.621 1.00 97.56 94 GLU A N 1
ATOM 740 C CA . GLU A 1 94 ? 19.563 18.226 -28.058 1.00 97.56 94 GLU A CA 1
ATOM 741 C C . GLU A 1 94 ? 19.004 16.817 -28.307 1.00 97.56 94 GLU A C 1
ATOM 743 O O . GLU A 1 94 ? 19.257 16.213 -29.352 1.00 97.56 94 GLU A O 1
ATOM 748 N N . ARG A 1 95 ? 18.155 16.318 -27.399 1.00 96.50 95 ARG A N 1
ATOM 749 C CA . ARG A 1 95 ? 17.475 15.027 -27.555 1.00 96.50 95 ARG A CA 1
ATOM 750 C C . ARG A 1 95 ? 16.571 15.015 -28.787 1.00 96.50 95 ARG A C 1
ATOM 752 O O . ARG A 1 95 ? 16.532 14.018 -29.507 1.00 96.50 95 ARG A O 1
ATOM 759 N N . ALA A 1 96 ? 15.856 16.109 -29.054 1.00 96.25 96 ALA A N 1
ATOM 760 C CA . ALA A 1 96 ? 15.027 16.237 -30.250 1.00 96.25 96 ALA A CA 1
ATOM 761 C C . ALA A 1 96 ? 15.867 16.213 -31.537 1.00 96.25 96 ALA A C 1
ATOM 763 O O . ALA A 1 96 ? 15.487 15.536 -32.494 1.00 96.25 96 ALA A O 1
ATOM 764 N N . LYS A 1 97 ? 17.021 16.892 -31.553 1.00 95.81 97 LYS A N 1
ATOM 765 C CA . LYS A 1 97 ? 17.966 16.859 -32.678 1.00 95.81 97 LYS A CA 1
ATOM 766 C C . LYS A 1 97 ? 18.503 15.443 -32.914 1.00 95.81 97 LYS A C 1
ATOM 768 O O . LYS A 1 97 ? 18.338 14.932 -34.019 1.00 95.81 97 LYS A O 1
ATOM 773 N N . ARG A 1 98 ? 19.005 14.772 -31.869 1.00 94.88 98 ARG A N 1
ATOM 774 C CA . ARG A 1 98 ? 19.473 13.373 -31.947 1.00 94.88 98 ARG A CA 1
ATOM 775 C C . ARG A 1 98 ? 18.403 12.424 -32.480 1.00 94.88 98 ARG A C 1
ATOM 777 O O . ARG A 1 98 ? 18.697 11.573 -33.307 1.00 94.88 98 ARG A O 1
ATOM 784 N N . ARG A 1 99 ? 17.143 12.578 -32.055 1.00 95.44 99 ARG A N 1
ATOM 785 C CA . ARG A 1 99 ? 16.027 11.768 -32.579 1.00 95.44 99 ARG A CA 1
ATOM 786 C C . ARG A 1 99 ? 15.814 11.963 -34.082 1.00 95.44 99 ARG A C 1
ATOM 788 O O . ARG A 1 99 ? 15.542 10.989 -34.772 1.00 95.44 99 ARG A O 1
ATOM 795 N N . ARG A 1 100 ? 15.926 13.197 -34.588 1.00 93.06 100 ARG A N 1
ATOM 796 C CA . ARG A 1 100 ? 15.793 13.482 -36.028 1.00 93.06 100 ARG A CA 1
ATOM 797 C C . ARG A 1 100 ? 16.954 12.892 -36.823 1.00 93.06 100 ARG A C 1
ATOM 799 O O . ARG A 1 100 ? 16.709 12.244 -37.830 1.00 93.06 100 ARG A O 1
ATOM 806 N N . GLU A 1 101 ? 18.183 13.079 -36.352 1.00 93.44 101 GLU A N 1
ATOM 807 C CA . GLU A 1 101 ? 19.390 12.551 -37.002 1.00 93.44 101 GLU A CA 1
ATOM 808 C C . GLU A 1 101 ? 19.392 11.018 -37.028 1.00 93.44 101 GLU A C 1
ATOM 810 O O . GLU A 1 101 ? 19.586 10.427 -38.085 1.00 93.44 101 GLU A O 1
ATOM 815 N N . ASN A 1 102 ? 19.065 10.370 -35.906 1.00 88.56 102 ASN A N 1
ATOM 816 C CA . ASN A 1 102 ? 18.954 8.913 -35.847 1.00 88.56 102 ASN A CA 1
ATOM 817 C C . ASN A 1 102 ? 17.853 8.366 -36.761 1.00 88.56 102 ASN A C 1
ATOM 819 O O . ASN A 1 102 ? 18.010 7.273 -37.287 1.00 88.56 102 ASN A O 1
ATOM 823 N N . LYS A 1 103 ? 16.748 9.103 -36.954 1.00 89.94 103 LYS A N 1
ATOM 824 C CA . LYS A 1 103 ? 15.697 8.697 -37.894 1.00 89.94 103 LYS A CA 1
ATOM 825 C C . LYS A 1 103 ? 16.206 8.722 -39.337 1.00 89.94 103 LYS A C 1
ATOM 827 O O . LYS A 1 103 ? 15.991 7.762 -40.055 1.00 89.94 103 LYS A O 1
ATOM 832 N N . VAL A 1 104 ? 16.913 9.782 -39.733 1.00 84.19 104 VAL A N 1
ATOM 833 C CA . VAL A 1 104 ? 17.484 9.907 -41.088 1.00 84.19 104 VAL A CA 1
ATOM 834 C C . VAL A 1 104 ? 18.534 8.829 -41.376 1.00 84.19 104 VAL A C 1
ATOM 836 O O . VAL A 1 104 ? 18.670 8.419 -42.516 1.00 84.19 104 VAL A O 1
ATOM 839 N N . LEU A 1 105 ? 19.278 8.373 -40.365 1.00 75.69 105 LEU A N 1
ATOM 840 C CA . LEU A 1 105 ? 20.261 7.290 -40.514 1.00 75.69 105 LEU A CA 1
ATOM 841 C C . LEU A 1 105 ? 19.641 5.883 -40.543 1.00 75.69 105 LEU A C 1
ATOM 843 O O . LEU A 1 105 ? 20.341 4.932 -40.886 1.00 75.69 105 LEU A O 1
ATOM 847 N N . ALA A 1 106 ? 18.390 5.739 -40.103 1.00 77.44 106 ALA A N 1
ATOM 848 C CA . ALA A 1 106 ? 17.691 4.458 -40.020 1.00 77.44 106 ALA A CA 1
ATOM 849 C C . ALA A 1 106 ? 16.721 4.208 -41.192 1.00 77.44 106 ALA A C 1
ATOM 851 O O . ALA A 1 106 ? 16.266 3.073 -41.335 1.00 77.44 106 ALA A O 1
ATOM 852 N N . ASP A 1 107 ? 16.415 5.241 -41.984 1.00 59.94 107 ASP A N 1
ATOM 853 C CA . ASP A 1 107 ? 15.706 5.160 -43.273 1.00 59.94 107 ASP A CA 1
ATOM 854 C C . ASP A 1 107 ? 16.707 4.905 -44.420 1.00 59.94 107 ASP A C 1
ATOM 856 O O . ASP A 1 107 ? 16.358 4.134 -45.345 1.00 59.94 107 ASP A O 1
#

Sequence (107 aa):
MDADKEKDLQKFLKNVDEISNLIQEMNSDDPVVQQKAVLETEKRLLLMEEDQEEDECRTTLNKTMISPPQTAMKSAEEINSEAFLASVEKDAKERAKRRRENKVLAD

Mean predicted aligned error: 16.88 Å

Secondary structure (DSSP, 8-state):
--HHHHHHHHHHHHHHHHHHHHHHHHT-S-HHHHHHHHHHHHHHHHHHHHS----TT---------SPP-----SSSS--HHHHHHHHHHHHHHHHHHHHHHHHHH-

pLDDT: mean 83.89, std 15.19, range [50.12, 97.69]

Foldseek 3Di:
DPPVVVVVVVVVVVVVVVVVVLVVQCPDPDPVSNVVSVVVVVVVVVVVVVPDDDPVPDDDPPDDDPDDPDDPPPPPDDPPVVVVVVVVVVVVVVVVVVVVVVVVVVD

InterPro domains:
  IPR043195 Tetratricopeptide repeat protein 12 [PTHR46540] (1-107)

Radius of gyration: 27.01 Å; Cα contacts (8 Å, |Δi|>4): 19; chains: 1; bounding box: 44×59×68 Å